Protein AF-A0A1Q3KRG5-F1 (afdb_monomer)

Foldseek 3Di:
DDDDDPDDFWFFADDVPPPQPQRRLLRGLVRRPPVDDPVVCVVVVPDQAPRAAAEDDDDDPCVVRHPVVSSVVSDPTHDYD

pLDDT: mean 93.85, std 6.05, range [51.91, 98.5]

Structure (mmCIF, N/CA/C/O backbone):
data_AF-A0A1Q3KRG5-F1
#
_entry.id   AF-A0A1Q3KRG5-F1
#
loop_
_atom_site.group_PDB
_atom_site.id
_atom_site.type_symbol
_atom_site.label_atom_id
_atom_site.label_alt_id
_atom_site.label_comp_id
_atom_site.label_asym_id
_atom_site.label_entity_id
_atom_site.label_seq_id
_atom_site.pdbx_PDB_ins_code
_atom_site.Cartn_x
_atom_site.Cartn_y
_atom_site.Cartn_z
_atom_site.occupancy
_atom_site.B_iso_or_equiv
_atom_site.auth_seq_id
_atom_site.auth_comp_id
_atom_site.auth_asym_id
_atom_site.auth_atom_id
_atom_site.pdbx_PDB_model_num
ATOM 1 N N . MET A 1 1 ? -7.770 -12.390 -18.210 1.00 51.91 1 MET A N 1
ATOM 2 C CA . MET A 1 1 ? -6.609 -13.311 -18.219 1.00 51.91 1 MET A CA 1
ATOM 3 C C . MET A 1 1 ? -5.993 -13.303 -16.835 1.00 51.91 1 MET A C 1
ATOM 5 O O . MET A 1 1 ? -5.986 -12.245 -16.223 1.00 51.91 1 MET A O 1
ATOM 9 N N . ALA A 1 2 ? -5.515 -14.439 -16.330 1.00 79.62 2 ALA A N 1
ATOM 10 C CA . ALA A 1 2 ? -4.805 -14.462 -15.054 1.00 79.62 2 ALA A CA 1
ATOM 11 C C . ALA A 1 2 ? -3.421 -13.822 -15.239 1.00 79.62 2 ALA A C 1
ATOM 13 O O . ALA A 1 2 ? -2.604 -14.335 -16.004 1.00 79.62 2 ALA A O 1
ATOM 14 N N . ALA A 1 3 ? -3.173 -12.687 -14.584 1.00 85.00 3 ALA A N 1
ATOM 15 C CA . ALA A 1 3 ? -1.839 -12.103 -14.530 1.00 85.00 3 ALA A CA 1
ATOM 16 C C . ALA A 1 3 ? -0.898 -13.033 -13.744 1.00 85.00 3 ALA A C 1
ATOM 18 O O . ALA A 1 3 ? -1.312 -13.699 -12.792 1.00 85.00 3 ALA A O 1
ATOM 19 N N . LYS A 1 4 ? 0.379 -13.094 -14.136 1.00 90.81 4 LYS A N 1
ATOM 20 C CA . LYS A 1 4 ? 1.402 -13.844 -13.397 1.00 90.81 4 LYS A CA 1
ATOM 21 C C . LYS A 1 4 ? 2.104 -12.898 -12.429 1.00 90.81 4 LYS A C 1
ATOM 23 O O . LYS A 1 4 ? 2.640 -11.880 -12.855 1.00 90.81 4 LYS A O 1
ATOM 28 N N . ARG A 1 5 ? 2.134 -13.252 -11.142 1.00 93.50 5 ARG A N 1
ATOM 29 C CA . ARG A 1 5 ? 2.840 -12.466 -10.123 1.00 93.50 5 ARG A CA 1
ATOM 30 C C . ARG A 1 5 ? 4.336 -12.404 -10.440 1.00 93.50 5 ARG A C 1
ATOM 32 O O . ARG A 1 5 ? 4.966 -13.445 -10.627 1.00 93.50 5 ARG A O 1
ATOM 39 N N . VAL A 1 6 ? 4.879 -11.190 -10.483 1.00 92.50 6 VAL A N 1
ATOM 40 C CA . VAL A 1 6 ? 6.312 -10.926 -10.704 1.00 92.50 6 VAL A CA 1
ATOM 41 C C . VAL A 1 6 ? 7.026 -10.645 -9.383 1.00 92.50 6 VAL A C 1
ATOM 43 O O . VAL A 1 6 ? 8.107 -11.173 -9.149 1.00 92.50 6 VAL A O 1
ATOM 46 N N . ILE A 1 7 ? 6.403 -9.858 -8.505 1.00 93.00 7 ILE A N 1
ATOM 47 C CA . ILE A 1 7 ? 6.931 -9.483 -7.191 1.00 93.00 7 ILE A CA 1
ATOM 48 C C . ILE A 1 7 ? 5.801 -9.462 -6.154 1.00 93.00 7 ILE A C 1
ATOM 50 O O . ILE A 1 7 ? 4.626 -9.358 -6.512 1.00 93.00 7 ILE A O 1
ATOM 54 N N . LEU A 1 8 ? 6.166 -9.605 -4.881 1.00 95.31 8 LEU A N 1
ATOM 55 C CA . LEU A 1 8 ? 5.317 -9.335 -3.727 1.00 95.31 8 LEU A CA 1
ATOM 56 C C . LEU A 1 8 ? 6.110 -8.464 -2.751 1.00 95.31 8 LEU A C 1
ATOM 58 O O . LEU A 1 8 ? 7.138 -8.904 -2.240 1.00 95.31 8 LEU A O 1
ATOM 62 N N . GLU A 1 9 ? 5.618 -7.258 -2.500 1.00 96.50 9 GLU A N 1
ATOM 63 C CA . GLU A 1 9 ? 6.161 -6.339 -1.500 1.00 96.50 9 GLU A CA 1
ATOM 64 C C . GLU A 1 9 ? 5.234 -6.358 -0.283 1.00 96.50 9 GLU A C 1
ATOM 66 O O . GLU A 1 9 ? 4.010 -6.340 -0.422 1.00 96.50 9 GLU A O 1
ATOM 71 N N . LEU A 1 10 ? 5.812 -6.463 0.912 1.00 97.25 10 LEU A N 1
ATOM 72 C CA . LEU A 1 10 ? 5.075 -6.557 2.168 1.00 97.25 10 LEU A CA 1
ATOM 73 C C . LEU A 1 10 ? 5.530 -5.431 3.085 1.00 97.25 10 LEU A C 1
ATOM 75 O O . LEU A 1 10 ? 6.722 -5.150 3.178 1.00 97.25 10 LEU A O 1
ATOM 79 N N . GLY A 1 11 ? 4.575 -4.823 3.776 1.00 97.62 11 GLY A N 1
ATOM 80 C CA . GLY A 1 11 ? 4.825 -3.738 4.710 1.00 97.62 11 GLY A CA 1
ATOM 81 C C . GLY A 1 11 ? 3.807 -3.740 5.835 1.00 97.62 11 GLY A C 1
ATOM 82 O O . GLY A 1 11 ? 2.782 -4.428 5.782 1.00 97.62 11 GLY A O 1
ATOM 83 N N . THR A 1 12 ? 4.104 -2.976 6.876 1.00 98.06 12 THR A N 1
ATOM 84 C CA . THR A 1 12 ? 3.253 -2.862 8.060 1.00 98.06 12 THR A CA 1
ATOM 85 C C . THR A 1 12 ? 3.014 -1.405 8.419 1.00 98.06 12 THR A C 1
ATOM 87 O O . THR A 1 12 ? 3.825 -0.522 8.154 1.00 98.06 12 THR A O 1
ATOM 90 N N . GLY A 1 13 ? 1.863 -1.132 9.020 1.00 97.69 13 GLY A N 1
ATOM 91 C CA . GLY A 1 13 ? 1.471 0.216 9.390 1.00 97.69 13 GLY A CA 1
ATOM 92 C C . GLY A 1 13 ? 0.487 0.188 10.541 1.00 97.69 13 GLY A C 1
ATOM 93 O O . GLY A 1 13 ? -0.267 -0.766 10.719 1.00 97.69 13 GLY A O 1
ATOM 94 N N . ASN A 1 14 ? 0.512 1.237 11.353 1.00 97.25 14 ASN A N 1
ATOM 95 C CA . ASN A 1 14 ? -0.382 1.381 12.491 1.00 97.25 14 ASN A CA 1
ATOM 96 C C . ASN A 1 14 ? -0.861 2.826 12.622 1.00 97.25 14 ASN A C 1
ATOM 98 O O . ASN A 1 14 ? -0.244 3.752 12.095 1.00 97.25 14 ASN A O 1
ATOM 102 N N . ASP A 1 15 ? -1.942 3.018 13.366 1.00 97.06 15 ASP A N 1
ATOM 103 C CA . ASP A 1 15 ? -2.318 4.310 13.926 1.00 97.06 15 ASP A CA 1
ATOM 104 C C . ASP A 1 15 ? -2.611 4.140 15.419 1.00 97.06 15 ASP A C 1
ATOM 106 O O . ASP A 1 15 ? -3.745 3.916 15.832 1.00 97.06 15 ASP A O 1
ATOM 110 N N . LEU A 1 16 ? -1.545 4.188 16.224 1.00 89.50 16 LEU A N 1
ATOM 111 C CA . LEU A 1 16 ? -1.551 3.756 17.630 1.00 89.50 16 LEU A CA 1
ATOM 112 C C . LEU A 1 16 ? -2.557 4.489 18.525 1.00 89.50 16 LEU A C 1
ATOM 114 O O . LEU A 1 16 ? -3.037 3.909 19.493 1.00 89.50 16 LEU A O 1
ATOM 118 N N . HIS A 1 17 ? -2.855 5.754 18.226 1.00 91.31 17 HIS A N 1
ATOM 119 C CA . HIS A 1 17 ? -3.690 6.594 19.089 1.00 91.31 17 HIS A CA 1
ATOM 120 C C . HIS A 1 17 ? -4.953 7.124 18.409 1.00 91.31 17 HIS A C 1
ATOM 122 O O . HIS A 1 17 ? -5.899 7.466 19.110 1.00 91.31 17 HIS A O 1
ATOM 128 N N . GLY A 1 18 ? -4.982 7.219 17.076 1.00 89.12 18 GLY A N 1
ATOM 129 C CA . GLY A 1 18 ? -6.125 7.792 16.360 1.00 89.12 18 GLY A CA 1
ATOM 130 C C . GLY A 1 18 ? -7.191 6.769 15.973 1.00 89.12 18 GLY A C 1
ATOM 131 O O . GLY A 1 18 ? -8.327 7.159 15.716 1.00 89.12 18 GLY A O 1
ATOM 132 N N . GLY A 1 19 ? -6.860 5.472 15.958 1.00 93.25 19 GLY A N 1
ATOM 133 C CA . GLY A 1 19 ? -7.789 4.428 15.517 1.00 93.25 19 GLY A CA 1
ATOM 134 C C . GLY A 1 19 ? -8.192 4.552 14.042 1.00 93.25 19 GLY A C 1
ATOM 135 O O . GLY A 1 19 ? -9.211 3.989 13.639 1.00 93.25 19 GLY A O 1
ATOM 136 N N . ASP A 1 20 ? -7.422 5.290 13.238 1.00 97.69 20 ASP A N 1
ATOM 137 C CA . ASP A 1 20 ? -7.680 5.496 11.818 1.00 97.69 20 ASP A CA 1
ATOM 138 C C . ASP A 1 20 ? -7.089 4.341 10.996 1.00 97.69 20 ASP A C 1
ATOM 140 O O . ASP A 1 20 ? -5.885 4.266 10.718 1.00 97.69 20 ASP A O 1
ATOM 144 N N . TYR A 1 21 ? -7.973 3.436 10.578 1.00 98.19 21 TYR A N 1
ATOM 145 C CA . TYR A 1 21 ? -7.628 2.292 9.739 1.00 98.19 21 TYR A CA 1
ATOM 146 C C . TYR A 1 21 ? -7.111 2.689 8.352 1.00 98.19 21 TYR A C 1
ATOM 148 O O . TYR A 1 21 ? -6.246 2.001 7.811 1.00 98.19 21 TYR A O 1
ATOM 156 N N . THR A 1 22 ? -7.566 3.814 7.793 1.00 98.44 22 THR A N 1
ATOM 157 C CA . THR A 1 22 ? -7.066 4.317 6.505 1.00 98.44 22 THR A CA 1
ATOM 158 C C . THR A 1 22 ? -5.625 4.782 6.644 1.00 98.44 22 THR A C 1
ATOM 160 O O . THR A 1 22 ? -4.769 4.445 5.828 1.00 98.44 22 THR A O 1
ATOM 163 N N . LYS A 1 23 ? -5.318 5.521 7.709 1.00 98.38 23 LYS A N 1
ATOM 164 C CA . LYS A 1 23 ? -3.954 5.977 7.989 1.00 98.38 23 LYS A CA 1
ATOM 165 C C . LYS A 1 23 ? -3.004 4.811 8.262 1.00 98.38 23 LYS A C 1
ATOM 167 O O . LYS A 1 23 ? -1.871 4.832 7.779 1.00 98.38 23 LYS A O 1
ATOM 172 N N . ALA A 1 24 ? -3.453 3.798 9.003 1.00 98.50 24 ALA A N 1
ATOM 173 C CA . ALA A 1 24 ? -2.683 2.575 9.218 1.00 98.50 24 ALA A CA 1
ATOM 174 C C . ALA A 1 24 ? -2.402 1.844 7.892 1.00 98.50 24 ALA A C 1
ATOM 176 O O . ALA A 1 24 ? -1.255 1.481 7.631 1.00 98.50 24 ALA A O 1
ATOM 177 N N . ALA A 1 25 ? -3.414 1.708 7.029 1.00 98.50 25 ALA A N 1
ATOM 178 C CA . ALA A 1 25 ? -3.277 1.110 5.703 1.00 98.50 25 ALA A CA 1
ATOM 179 C C . ALA A 1 25 ? -2.298 1.882 4.806 1.00 98.50 25 ALA A C 1
ATOM 181 O O . ALA A 1 25 ? -1.392 1.285 4.228 1.00 98.50 25 ALA A O 1
ATOM 182 N N . LEU A 1 26 ? -2.414 3.212 4.745 1.00 98.12 26 LEU A N 1
ATOM 183 C CA . LEU A 1 26 ? -1.493 4.063 3.985 1.00 98.12 26 LEU A CA 1
ATOM 184 C C . LEU A 1 26 ? -0.049 3.896 4.463 1.00 98.12 26 LEU A C 1
ATOM 186 O O . LEU A 1 26 ? 0.860 3.798 3.646 1.00 98.12 26 LEU A O 1
ATOM 190 N N . ARG A 1 27 ? 0.171 3.813 5.779 1.00 98.12 27 ARG A N 1
ATOM 191 C CA . ARG A 1 27 ? 1.503 3.548 6.342 1.00 98.12 27 ARG A CA 1
ATOM 192 C C . ARG A 1 27 ? 2.040 2.182 5.928 1.00 98.12 27 ARG A C 1
ATOM 194 O O . ARG A 1 27 ? 3.207 2.110 5.572 1.00 98.12 27 ARG A O 1
ATOM 201 N N . ALA A 1 28 ? 1.203 1.145 5.919 1.00 98.38 28 ALA A N 1
ATOM 202 C CA . ALA A 1 28 ? 1.608 -0.190 5.486 1.00 98.38 28 ALA A CA 1
ATOM 203 C C . ALA A 1 28 ? 1.996 -0.228 4.002 1.00 98.38 28 ALA A C 1
ATOM 205 O O . ALA A 1 28 ? 3.006 -0.831 3.651 1.00 98.38 28 ALA A O 1
ATOM 206 N N . VAL A 1 29 ? 1.236 0.460 3.143 1.00 97.62 29 VAL A N 1
ATOM 207 C CA . VAL A 1 29 ? 1.565 0.586 1.715 1.00 97.62 29 VAL A CA 1
ATOM 208 C C . VAL A 1 29 ? 2.862 1.363 1.519 1.00 97.62 29 VAL A C 1
ATOM 210 O O . VAL A 1 29 ? 3.726 0.928 0.765 1.00 97.62 29 VAL A O 1
ATOM 213 N N . GLN A 1 30 ? 3.038 2.486 2.217 1.00 96.81 30 GLN A N 1
ATOM 214 C CA . GLN A 1 30 ? 4.282 3.249 2.139 1.00 96.81 30 GLN A CA 1
ATOM 215 C C . GLN A 1 30 ? 5.474 2.423 2.632 1.00 96.81 30 GLN A C 1
ATOM 217 O O . GLN A 1 30 ? 6.509 2.421 1.978 1.00 96.81 30 GLN A O 1
ATOM 222 N N . ASP A 1 31 ? 5.342 1.698 3.741 1.00 97.88 31 ASP A N 1
ATOM 223 C CA . ASP A 1 31 ? 6.390 0.795 4.221 1.00 97.88 31 ASP A CA 1
ATOM 224 C C . ASP A 1 31 ? 6.744 -0.257 3.158 1.00 97.88 31 ASP A C 1
ATOM 226 O O . ASP A 1 31 ? 7.913 -0.399 2.821 1.00 97.88 31 ASP A O 1
ATOM 230 N N . ALA A 1 32 ? 5.751 -0.897 2.528 1.00 96.81 32 ALA A N 1
ATOM 231 C CA . ALA A 1 32 ? 5.987 -1.896 1.482 1.00 96.81 32 ALA A CA 1
ATOM 232 C C . ALA A 1 32 ? 6.781 -1.344 0.279 1.00 96.81 32 ALA A C 1
ATOM 234 O O . ALA A 1 32 ? 7.656 -2.032 -0.241 1.00 96.81 32 ALA A O 1
ATOM 235 N N . LEU A 1 33 ? 6.502 -0.106 -0.146 1.00 93.56 33 LEU A N 1
ATOM 236 C CA . LEU A 1 33 ? 7.102 0.496 -1.345 1.00 93.56 33 LEU A CA 1
ATOM 237 C C . LEU A 1 33 ? 8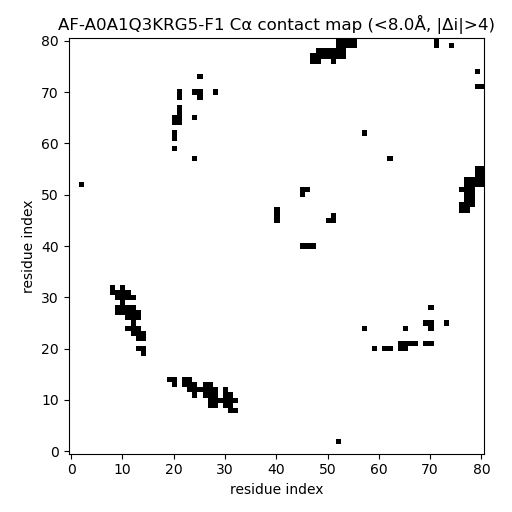.510 1.073 -1.129 1.00 93.56 33 LEU A C 1
ATOM 239 O O . LEU A 1 33 ? 9.277 1.184 -2.084 1.00 93.56 33 LEU A O 1
ATOM 243 N N . HIS A 1 34 ? 8.862 1.495 0.088 1.00 93.06 34 HIS A N 1
ATOM 244 C CA . HIS A 1 34 ? 10.098 2.261 0.312 1.00 93.06 34 HIS A CA 1
ATOM 245 C C . HIS A 1 34 ? 11.374 1.414 0.358 1.00 93.06 34 HIS A C 1
ATOM 247 O O . HIS A 1 34 ? 12.470 1.960 0.217 1.00 93.06 34 HIS A O 1
ATOM 253 N N . HIS A 1 35 ? 11.262 0.098 0.544 1.00 90.06 35 HIS A N 1
ATOM 254 C CA . HIS A 1 35 ? 12.429 -0.783 0.695 1.00 90.06 35 HIS A CA 1
ATOM 255 C C . HIS A 1 35 ? 12.979 -1.311 -0.633 1.00 90.06 35 HIS A C 1
ATOM 257 O O . HIS A 1 35 ? 13.971 -2.040 -0.639 1.00 90.06 35 HIS A O 1
ATOM 263 N N . SER A 1 36 ? 12.338 -1.003 -1.763 1.00 86.88 36 SER A N 1
ATOM 264 C CA . SER A 1 36 ? 12.667 -1.587 -3.064 1.00 86.88 36 SER A CA 1
ATOM 265 C C . SER A 1 36 ? 12.543 -0.587 -4.211 1.00 86.88 36 SER A C 1
ATOM 267 O O . SER A 1 36 ? 11.865 0.432 -4.133 1.00 86.88 36 SER A O 1
ATOM 269 N N . SER A 1 37 ? 13.252 -0.871 -5.303 1.00 88.94 37 SER A N 1
ATOM 270 C CA . SER A 1 37 ? 13.164 -0.110 -6.547 1.00 88.94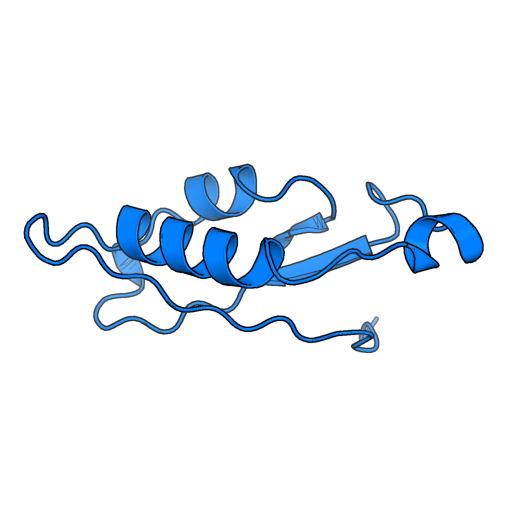 37 SER A CA 1
ATOM 271 C C . SER A 1 37 ? 13.009 -1.066 -7.720 1.00 88.94 37 SER A C 1
ATOM 273 O O . SER A 1 37 ? 13.813 -1.979 -7.916 1.00 88.94 37 SER A O 1
ATOM 275 N N . LEU A 1 38 ? 11.976 -0.851 -8.534 1.00 90.25 38 LEU A N 1
ATOM 276 C CA . LEU A 1 38 ? 11.609 -1.736 -9.640 1.00 90.25 38 LEU A CA 1
ATOM 277 C C . LEU A 1 38 ? 12.306 -1.332 -10.949 1.00 90.25 38 LEU A C 1
ATOM 279 O O . LEU A 1 38 ? 11.664 -1.129 -11.982 1.00 90.25 38 LEU A O 1
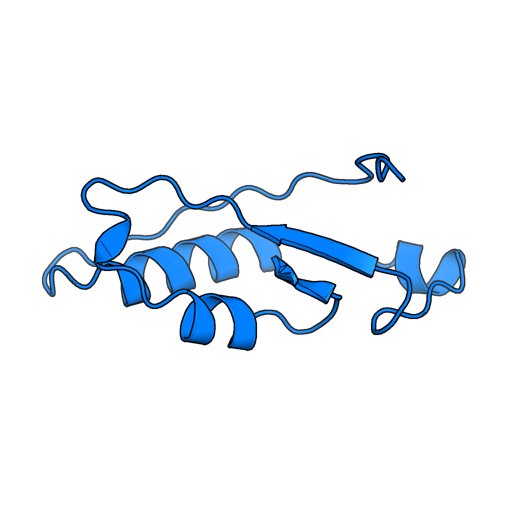ATOM 283 N N . ALA A 1 39 ? 13.641 -1.242 -10.936 1.00 90.25 39 ALA A N 1
ATOM 284 C CA . ALA A 1 39 ? 14.441 -0.839 -12.103 1.00 90.25 39 ALA A CA 1
ATOM 285 C C . ALA A 1 39 ? 14.172 -1.697 -13.362 1.00 90.25 39 ALA A C 1
ATOM 287 O O . ALA A 1 39 ? 14.278 -1.210 -14.491 1.00 90.25 39 ALA A O 1
ATOM 288 N N . MET A 1 40 ? 13.756 -2.955 -13.172 1.00 88.88 40 MET A N 1
ATOM 289 C CA . MET A 1 40 ? 13.366 -3.884 -14.239 1.00 88.88 40 MET A CA 1
ATOM 290 C C . MET A 1 40 ? 12.236 -3.373 -15.142 1.00 88.88 40 MET A C 1
ATOM 292 O O . MET A 1 40 ? 12.222 -3.724 -16.319 1.00 88.88 40 MET A O 1
ATOM 296 N N . ILE A 1 41 ? 11.339 -2.510 -14.647 1.00 90.56 41 ILE A N 1
ATOM 297 C CA . ILE A 1 41 ? 10.246 -1.924 -15.445 1.00 90.56 41 ILE A CA 1
ATOM 298 C C . ILE A 1 41 ? 10.818 -1.193 -16.666 1.00 90.56 41 ILE A C 1
ATOM 300 O O . ILE A 1 41 ? 10.338 -1.363 -17.789 1.00 90.56 41 ILE A O 1
ATOM 304 N N . ARG A 1 42 ? 11.903 -0.435 -16.459 1.00 89.56 42 ARG A N 1
A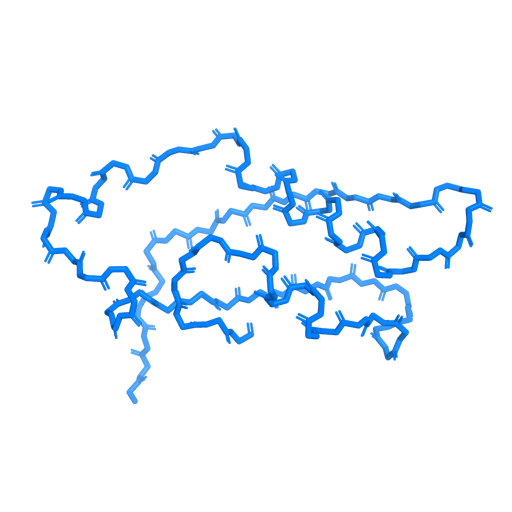TOM 305 C CA . ARG A 1 42 ? 12.597 0.290 -17.528 1.00 89.56 42 ARG A CA 1
ATOM 306 C C . ARG A 1 42 ? 13.283 -0.665 -18.501 1.00 89.56 42 ARG A C 1
ATOM 308 O O . ARG A 1 42 ? 13.159 -0.490 -19.710 1.00 89.56 42 ARG A O 1
ATOM 315 N N . SER A 1 43 ? 13.991 -1.666 -17.982 1.00 91.38 43 SER A N 1
ATOM 316 C CA . SER A 1 43 ? 14.739 -2.639 -18.791 1.00 91.38 43 SER A CA 1
ATOM 317 C C . SER A 1 43 ? 13.829 -3.484 -19.682 1.00 91.38 43 SER A C 1
ATOM 319 O O . SER A 1 43 ? 14.172 -3.759 -20.829 1.00 91.38 43 SER A O 1
ATOM 321 N N . LEU A 1 44 ? 12.653 -3.852 -19.172 1.00 90.25 44 LEU A N 1
ATOM 322 C CA . LEU A 1 44 ? 11.646 -4.637 -19.887 1.00 90.25 44 LEU A CA 1
ATOM 323 C C . LEU A 1 44 ? 10.733 -3.783 -20.780 1.00 90.25 44 LEU A C 1
ATOM 325 O O . LEU A 1 44 ? 9.884 -4.337 -21.471 1.00 90.25 44 LEU A O 1
ATOM 329 N N . LYS A 1 45 ? 10.916 -2.452 -20.797 1.00 92.50 45 LYS A N 1
ATOM 330 C CA . LYS A 1 45 ? 10.104 -1.495 -21.570 1.00 92.50 45 LYS A CA 1
ATOM 331 C C . LYS A 1 45 ? 8.597 -1.616 -21.293 1.00 92.50 45 LYS A C 1
ATOM 333 O O . LYS A 1 45 ? 7.786 -1.444 -22.198 1.00 92.50 45 LYS A O 1
ATOM 338 N N . ILE A 1 46 ? 8.233 -1.900 -20.044 1.00 91.06 46 ILE A N 1
ATOM 339 C CA . ILE A 1 46 ? 6.837 -1.998 -19.602 1.00 91.06 46 ILE A CA 1
ATOM 340 C C . ILE A 1 46 ? 6.283 -0.584 -19.415 1.00 91.06 46 ILE A C 1
ATOM 342 O O . ILE A 1 46 ? 6.931 0.242 -18.764 1.00 91.06 46 ILE A O 1
ATOM 346 N N . ASN A 1 47 ? 5.092 -0.292 -19.948 1.00 92.00 47 ASN A N 1
ATOM 347 C CA . ASN A 1 47 ? 4.404 0.962 -19.651 1.00 92.00 47 ASN A CA 1
ATOM 348 C C . ASN A 1 47 ? 3.732 0.871 -18.266 1.00 92.00 47 ASN A C 1
ATOM 350 O O . ASN A 1 47 ? 2.750 0.140 -18.116 1.00 92.00 47 ASN A O 1
ATOM 354 N N . PRO A 1 48 ? 4.175 1.644 -17.254 1.00 89.94 48 PRO A N 1
ATOM 355 C CA . PRO A 1 48 ? 3.657 1.519 -15.890 1.00 89.94 48 PRO A CA 1
ATOM 356 C C . PRO A 1 48 ? 2.180 1.897 -15.744 1.00 89.94 48 PRO A C 1
ATOM 358 O O . PRO A 1 48 ? 1.584 1.617 -14.712 1.00 89.94 48 PRO A O 1
ATOM 361 N N . LYS A 1 49 ? 1.585 2.580 -16.730 1.00 87.62 49 LYS A N 1
ATOM 362 C CA . LYS A 1 49 ? 0.179 3.008 -16.674 1.00 87.62 49 LYS A CA 1
ATOM 363 C C . LYS A 1 49 ? -0.789 1.999 -17.286 1.00 87.62 49 LYS A C 1
ATOM 365 O O . LYS A 1 49 ? -1.964 2.032 -16.945 1.00 87.62 49 LYS A O 1
ATOM 370 N N . THR A 1 50 ? -0.322 1.158 -18.208 1.00 90.94 50 THR A N 1
ATOM 371 C CA . THR A 1 50 ? -1.190 0.251 -18.983 1.00 90.94 50 THR A CA 1
ATOM 372 C C . THR A 1 50 ? -0.844 -1.219 -18.797 1.00 90.94 50 THR A C 1
ATOM 374 O O . THR A 1 50 ? -1.731 -2.059 -18.898 1.00 90.94 50 THR A O 1
ATOM 377 N N . ASP A 1 51 ? 0.419 -1.526 -18.494 1.00 91.88 51 ASP A N 1
ATOM 378 C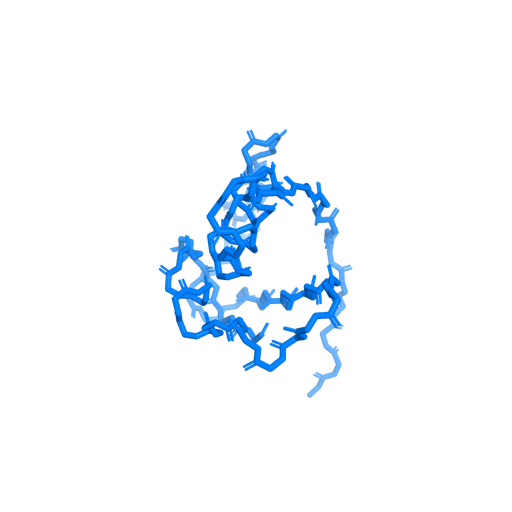 CA . ASP A 1 51 ? 0.954 -2.891 -18.546 1.00 91.88 51 ASP A CA 1
ATOM 379 C C . ASP A 1 51 ? 1.398 -3.400 -17.162 1.00 91.88 51 ASP A C 1
ATOM 381 O O . ASP A 1 51 ? 1.920 -4.507 -17.033 1.00 91.88 51 ASP A O 1
ATOM 385 N N . MET A 1 52 ? 1.213 -2.586 -16.119 1.00 93.12 52 MET A N 1
ATOM 386 C CA . MET A 1 52 ? 1.548 -2.911 -14.735 1.00 93.12 52 MET A CA 1
ATOM 387 C C . MET A 1 52 ? 0.265 -3.019 -13.915 1.00 93.12 52 MET A C 1
ATOM 389 O O . MET A 1 52 ? -0.441 -2.031 -13.732 1.00 93.12 52 MET A O 1
ATOM 393 N N . PHE A 1 53 ? -0.015 -4.215 -13.409 1.00 94.62 53 PHE A N 1
ATOM 394 C CA . PHE A 1 53 ? -1.144 -4.487 -12.520 1.00 94.62 53 PHE A CA 1
ATOM 395 C C . PHE A 1 53 ? -0.642 -4.553 -11.080 1.00 94.62 53 PHE A C 1
ATOM 397 O O . PHE A 1 53 ? 0.381 -5.191 -10.817 1.00 94.62 53 PHE A O 1
ATOM 404 N N . VAL A 1 54 ? -1.338 -3.875 -10.171 1.00 95.44 54 VAL A N 1
ATOM 405 C CA . VAL A 1 54 ? -0.978 -3.796 -8.752 1.00 95.44 54 VAL A CA 1
ATOM 406 C C . VAL A 1 54 ? -2.191 -4.202 -7.933 1.00 95.44 54 VAL A C 1
ATOM 408 O O . VAL A 1 54 ? -3.154 -3.450 -7.848 1.00 95.44 54 VAL A O 1
ATOM 411 N N . ASP A 1 55 ? -2.123 -5.379 -7.324 1.00 96.25 55 ASP A N 1
ATOM 412 C CA . ASP A 1 55 ? -3.158 -5.857 -6.411 1.00 96.25 55 ASP A CA 1
ATOM 413 C C . ASP A 1 55 ? -2.727 -5.546 -4.973 1.00 96.25 55 ASP A C 1
ATOM 415 O O . ASP A 1 55 ? -1.718 -6.077 -4.491 1.00 96.25 55 ASP A O 1
ATOM 419 N N . VAL A 1 56 ? -3.476 -4.690 -4.278 1.00 97.25 56 VAL A N 1
ATOM 420 C CA . VAL A 1 56 ? -3.179 -4.285 -2.900 1.00 97.25 56 VAL A CA 1
ATOM 421 C C . VAL A 1 56 ? -4.091 -5.041 -1.943 1.00 97.25 56 VAL A C 1
ATOM 423 O O . VAL A 1 56 ? -5.288 -4.798 -1.851 1.00 97.25 56 VAL A O 1
ATOM 426 N N . THR A 1 57 ? -3.513 -5.959 -1.170 1.00 97.69 57 THR A N 1
ATOM 427 C CA . THR A 1 57 ? -4.246 -6.678 -0.118 1.00 97.69 57 THR A CA 1
ATOM 428 C C . THR A 1 57 ? -3.917 -6.090 1.249 1.00 97.69 57 THR A C 1
ATOM 430 O O . THR A 1 57 ? -2.768 -6.140 1.683 1.00 97.69 57 THR A O 1
ATOM 433 N N . ILE A 1 58 ? -4.927 -5.570 1.951 1.00 97.94 58 ILE A N 1
ATOM 434 C CA . ILE A 1 58 ? -4.779 -5.023 3.307 1.00 97.94 58 ILE A CA 1
ATOM 435 C C . ILE A 1 58 ? -5.463 -5.945 4.314 1.00 97.94 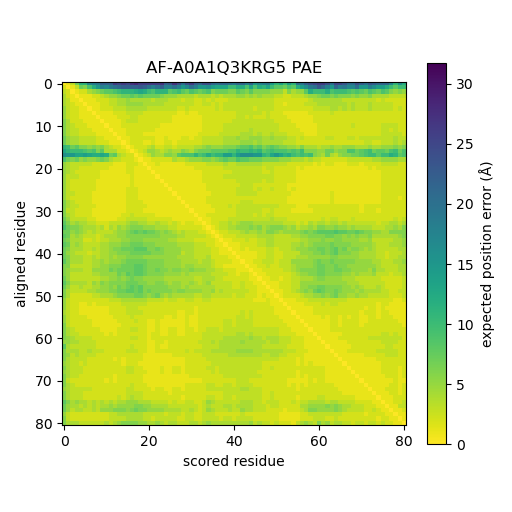58 ILE A C 1
ATOM 437 O O . ILE A 1 58 ? -6.674 -6.152 4.270 1.00 97.94 58 ILE A O 1
ATOM 441 N N . GLY A 1 59 ? -4.678 -6.469 5.255 1.00 98.06 59 GLY A N 1
ATOM 442 C CA . GLY A 1 59 ? -5.184 -7.186 6.422 1.00 98.06 59 GLY A CA 1
ATOM 443 C C . GLY A 1 59 ? -5.341 -6.242 7.612 1.00 98.06 59 GLY A C 1
ATOM 444 O O . GLY A 1 59 ? -4.355 -5.687 8.091 1.00 98.06 59 GLY A O 1
ATOM 445 N N . VAL A 1 60 ? -6.570 -6.064 8.101 1.00 97.44 60 VAL A N 1
ATOM 446 C CA . VAL A 1 60 ? -6.876 -5.189 9.241 1.00 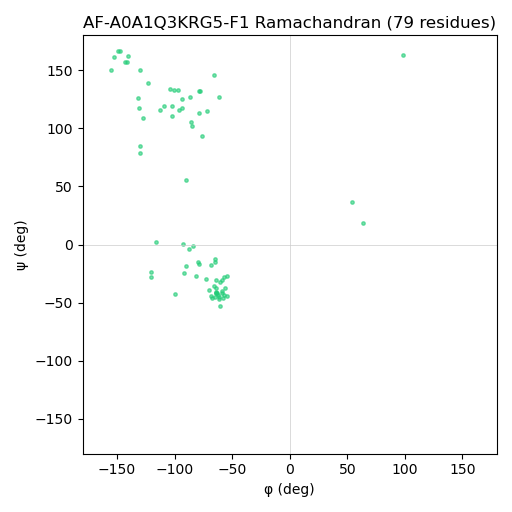97.44 60 VAL A CA 1
ATOM 447 C C . VAL A 1 60 ? -8.135 -5.660 9.977 1.00 97.44 60 VAL A C 1
ATOM 449 O O . VAL A 1 60 ? -8.926 -6.421 9.428 1.00 97.44 60 VAL A O 1
ATOM 452 N N . GLN A 1 61 ? -8.333 -5.224 11.222 1.00 96.06 61 GLN A N 1
ATOM 453 C CA . GLN A 1 61 ? -9.431 -5.691 12.080 1.00 96.06 61 GLN A CA 1
ATOM 454 C C . GLN A 1 61 ? -10.818 -5.284 11.565 1.00 96.06 61 GLN A C 1
ATOM 456 O O . GLN A 1 61 ? -11.773 -6.034 11.743 1.00 96.06 61 GLN A O 1
ATOM 461 N N . GLN A 1 62 ? -10.944 -4.096 10.962 1.00 97.00 62 GLN A N 1
ATOM 462 C CA . GLN A 1 62 ? -12.204 -3.579 10.411 1.00 97.00 62 GLN A CA 1
ATOM 463 C C . GLN A 1 62 ? -11.984 -3.090 8.969 1.00 97.00 62 GLN A C 1
ATOM 465 O O . GLN A 1 62 ? -11.829 -1.885 8.761 1.00 97.00 62 GLN A O 1
ATOM 470 N N . PRO A 1 63 ? -11.936 -4.004 7.977 1.00 97.44 63 PRO A N 1
ATOM 471 C CA . PRO A 1 63 ? -11.620 -3.666 6.585 1.00 97.44 63 PRO A CA 1
ATOM 472 C C . PRO A 1 63 ? -12.548 -2.608 5.983 1.00 97.44 63 PRO A C 1
ATOM 474 O O . PRO A 1 63 ? -12.076 -1.706 5.301 1.00 97.44 63 PRO A O 1
ATOM 477 N N . ASP A 1 64 ? -13.838 -2.642 6.327 1.00 97.75 64 ASP A N 1
ATOM 478 C CA . ASP A 1 64 ? -14.848 -1.704 5.813 1.00 97.75 64 ASP A CA 1
ATOM 479 C C . ASP A 1 64 ? -14.616 -0.241 6.240 1.00 97.75 64 ASP A C 1
ATOM 481 O O . ASP A 1 64 ? -15.248 0.673 5.714 1.00 97.75 64 ASP A O 1
ATOM 485 N N . LYS A 1 65 ? -13.722 0.006 7.209 1.00 97.69 65 LYS A N 1
ATOM 486 C CA . LYS A 1 65 ? -13.337 1.358 7.651 1.00 97.69 65 LYS A CA 1
ATOM 487 C C . LYS A 1 65 ? -12.115 1.920 6.924 1.00 97.69 65 LYS A C 1
ATOM 489 O O . LYS A 1 65 ? -11.677 3.028 7.242 1.00 97.69 65 LYS A O 1
ATOM 494 N N . VAL A 1 66 ? -11.538 1.167 5.994 1.00 98.38 66 VAL A N 1
ATOM 495 C CA . VAL A 1 66 ? -10.441 1.638 5.152 1.00 98.38 66 VAL A CA 1
ATOM 496 C C . VAL A 1 66 ? -11.019 2.341 3.929 1.00 98.38 66 VAL A C 1
ATOM 498 O O . VAL A 1 66 ? -11.820 1.780 3.188 1.00 98.38 66 VAL A O 1
ATOM 501 N N . ASP A 1 67 ? -10.574 3.568 3.686 1.00 98.25 67 ASP A N 1
ATOM 502 C CA . ASP A 1 67 ? -10.849 4.291 2.449 1.00 98.25 67 ASP A CA 1
ATOM 503 C C . ASP A 1 67 ? -9.957 3.735 1.326 1.00 98.25 67 ASP A C 1
ATOM 505 O O . ASP A 1 67 ? -8.794 4.123 1.167 1.00 98.25 67 ASP A O 1
ATOM 509 N N . ALA A 1 68 ? -10.504 2.777 0.574 1.00 97.19 68 ALA A N 1
ATOM 510 C CA . ALA A 1 68 ? -9.802 2.104 -0.516 1.00 97.19 68 ALA A CA 1
ATOM 511 C C . ALA A 1 68 ? -9.361 3.077 -1.621 1.00 97.19 68 ALA A C 1
ATOM 513 O O . ALA A 1 68 ? -8.295 2.895 -2.205 1.00 97.19 68 ALA A O 1
ATOM 514 N N . GLU A 1 69 ? -10.118 4.147 -1.869 1.00 97.75 69 GLU A N 1
ATOM 515 C CA . GLU A 1 69 ? -9.780 5.141 -2.890 1.00 97.75 69 GLU A CA 1
ATOM 516 C C . GLU A 1 69 ? -8.563 5.976 -2.482 1.00 97.75 69 GLU A C 1
ATOM 518 O O . GLU A 1 69 ? -7.681 6.225 -3.307 1.00 97.75 69 GLU A O 1
ATOM 523 N N . LYS A 1 70 ? -8.445 6.346 -1.200 1.00 98.06 70 LYS A N 1
ATOM 524 C CA . LYS A 1 70 ? -7.225 6.995 -0.688 1.00 98.06 70 LYS A CA 1
ATOM 525 C C . LYS A 1 70 ? -6.011 6.087 -0.774 1.00 98.06 70 LYS A C 1
ATOM 527 O O . LYS A 1 70 ? -4.935 6.557 -1.144 1.00 98.06 70 LYS A O 1
ATOM 532 N N . VAL A 1 71 ? -6.173 4.806 -0.443 1.00 97.94 71 VAL A N 1
ATOM 533 C CA . VAL A 1 71 ? -5.094 3.824 -0.601 1.00 97.94 71 VAL A CA 1
ATOM 534 C C . VAL A 1 71 ? -4.694 3.746 -2.069 1.00 97.94 71 VAL A C 1
ATOM 536 O O . VAL A 1 71 ? -3.529 3.980 -2.380 1.00 97.94 71 VAL A O 1
ATOM 539 N N . ARG A 1 72 ? -5.654 3.532 -2.972 1.00 96.88 72 ARG A N 1
ATOM 540 C CA . ARG A 1 72 ? -5.442 3.451 -4.420 1.00 96.88 72 ARG A CA 1
ATOM 541 C C . ARG A 1 72 ? -4.718 4.680 -4.976 1.00 96.88 72 ARG A C 1
ATOM 543 O O . ARG A 1 72 ? -3.778 4.533 -5.752 1.00 96.88 72 ARG A O 1
ATOM 550 N N . ALA A 1 73 ? -5.111 5.880 -4.552 1.00 96.44 73 ALA A N 1
ATOM 551 C CA . ALA A 1 73 ? -4.500 7.138 -4.982 1.00 96.44 73 ALA A CA 1
ATOM 552 C C . ALA A 1 73 ? -3.063 7.345 -4.465 1.00 96.44 73 ALA A C 1
ATOM 554 O O . ALA A 1 73 ? -2.344 8.187 -5.001 1.00 96.44 73 ALA A O 1
ATOM 555 N N . SER A 1 74 ? -2.635 6.606 -3.435 1.00 95.81 74 SER A N 1
ATOM 556 C CA . SER A 1 74 ? -1.278 6.714 -2.880 1.00 95.81 74 SER A CA 1
ATOM 557 C C . SER A 1 74 ? -0.213 5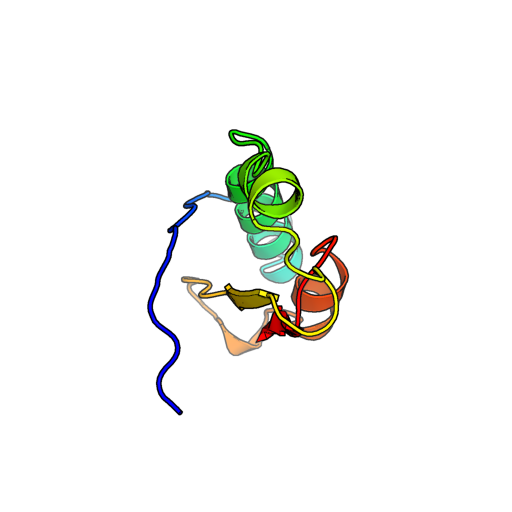.959 -3.683 1.00 95.81 74 SER A C 1
ATOM 559 O O . SER A 1 74 ? 0.979 6.205 -3.492 1.00 95.81 74 SER A O 1
ATOM 561 N N . LEU A 1 75 ? -0.620 5.057 -4.584 1.00 94.62 75 LEU A N 1
ATOM 562 C CA . LEU A 1 75 ? 0.295 4.281 -5.415 1.00 94.62 75 LEU A CA 1
ATOM 563 C C . LEU A 1 75 ? 0.787 5.144 -6.592 1.00 94.62 75 LEU A C 1
ATOM 565 O O . LEU A 1 75 ? -0.022 5.761 -7.286 1.00 94.62 75 LEU A O 1
ATOM 569 N N . PRO A 1 76 ? 2.102 5.177 -6.876 1.00 91.00 76 PRO A N 1
ATOM 570 C CA . PRO A 1 76 ? 2.653 6.068 -7.899 1.00 91.00 76 PRO A CA 1
ATOM 571 C C . PRO A 1 76 ? 2.324 5.627 -9.334 1.00 91.00 76 PRO A C 1
ATOM 573 O O . PRO A 1 76 ? 2.253 6.460 -10.243 1.00 91.00 76 PRO A O 1
ATOM 576 N N . HIS A 1 77 ? 2.159 4.322 -9.558 1.00 90.44 77 HIS A N 1
ATOM 577 C CA . HIS A 1 77 ? 2.029 3.699 -10.875 1.00 90.44 77 HIS A CA 1
ATOM 578 C C . HIS A 1 77 ? 1.111 2.473 -10.817 1.00 90.44 77 HIS A C 1
ATOM 580 O O . HIS A 1 77 ? 0.862 1.925 -9.745 1.00 90.44 77 HIS A O 1
ATOM 586 N N . GLY A 1 78 ? 0.697 1.999 -11.991 1.00 92.56 78 GLY A N 1
ATOM 587 C CA . GLY A 1 78 ? -0.069 0.772 -12.154 1.00 92.56 78 GLY A CA 1
ATOM 588 C C . GLY A 1 78 ? -1.571 0.979 -12.297 1.00 92.56 78 GLY A C 1
ATOM 589 O O . GLY A 1 78 ? -2.132 2.024 -11.966 1.00 92.56 78 GLY A O 1
ATOM 590 N N . ILE A 1 79 ? -2.218 -0.066 -12.798 1.00 94.88 79 ILE A N 1
ATOM 591 C CA . ILE A 1 79 ? -3.655 -0.290 -12.694 1.00 94.88 79 ILE A CA 1
ATOM 592 C C . ILE A 1 79 ? -3.865 -0.986 -11.351 1.00 94.88 79 ILE A C 1
ATOM 594 O O . ILE A 1 79 ? -3.494 -2.149 -11.188 1.00 94.88 79 ILE A O 1
ATOM 598 N N . VAL A 1 80 ? -4.380 -0.233 -10.384 1.00 96.06 80 VAL A N 1
ATOM 599 C CA . VAL A 1 80 ? -4.452 -0.642 -8.978 1.00 96.06 80 VAL A CA 1
ATOM 600 C C . VAL A 1 80 ? -5.831 -1.212 -8.659 1.00 96.06 80 VAL A C 1
ATOM 602 O O . VAL A 1 80 ? -6.835 -0.591 -9.022 1.00 96.06 80 VAL A O 1
ATOM 605 N N . THR A 1 81 ? -5.859 -2.360 -7.979 1.00 92.69 81 THR A N 1
ATOM 606 C CA . THR A 1 81 ? -7.061 -3.015 -7.434 1.00 92.69 81 THR A CA 1
ATOM 607 C C . THR A 1 81 ? -6.903 -3.260 -5.941 1.00 92.69 81 THR A C 1
ATOM 609 O O . THR A 1 81 ? -5.781 -3.629 -5.520 1.00 92.69 81 THR A O 1
#

Radius of gyration: 13.82 Å; Cα contac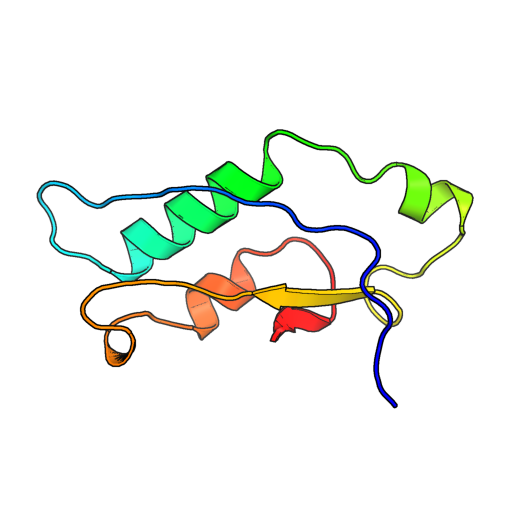ts (8 Å, |Δi|>4): 88; chains: 1; bounding box: 30×22×41 Å

Mean predicted aligned error: 3.26 Å

Solvent-accessible surface area (backbone atoms only — not comparable to full-atom values): 5198 Å² total; per-residue (Å²): 130,87,81,78,87,87,79,86,75,75,52,63,48,68,41,95,84,77,73,41,50,38,59,10,50,44,38,13,52,51,48,24,55,71,82,62,78,74,66,61,43,68,79,69,68,56,50,47,74,82,71,31,79,41,80,70,85,84,89,64,96,58,61,90,62,39,53,62,67,63,48,56,69,68,53,94,67,35,47,68,85

Secondary structure (DSSP, 8-state):
--PPP----------TTT--HHHHHHHHHHHHHHT---THHHHTT--TTTS-EE------S-GGGS-HHHHHHT-SSSEE-

Sequence (81 aa):
MAAKRVILELGTGNDLHGGDYTKAALRAVQDALHHSSLAMIRSLKINPKTDMFVDVTIGVQQPDKVDAEKVRASLPHGIVT

Nearest PDB structures (foldseek):
  3c8l-assembly1_A  TM=8.706E-01  e=2.169E-04  Nostoc punctiforme PCC 73102
  9bki-assembly3_H-4  TM=3.611E-01  e=4.322E+00  Acinetobacter baylyi
  7stb-assembly1_E  TM=2.402E-01  e=9.305E+00  Saccharomyces cerevisiae S288C